Protein AF-A0A3C0AP82-F1 (afdb_monomer_lite)

Radius of gyration: 18.23 Å; chains: 1; bounding box: 37×28×50 Å

Foldseek 3Di:
DVQLVVCVVVVVHNDCPDPRSVVSVVVVVVVVVVVVVVCVVVVHDVVVVVLVVVLVVLVVVLVVLVVVLVVLPDPVCPDPNNDDVVVSVVSVVVSVVSVVSSVVSVVVVVD

Secondary structure (DSSP, 8-state):
-HHHHHHHHTTS---TTSHHHHHHHHHHHHHHHHHHHHHHHTT--HHHHHHHHHHHHHHHHHHHHHHHHHHHHSGGG-STTPPPHHHHHHHHHHHHHHHHHHHHHHHHHH-

Structure (mmCIF, N/CA/C/O backbone):
data_AF-A0A3C0AP82-F1
#
_entry.id   AF-A0A3C0AP82-F1
#
loop_
_atom_site.group_PDB
_atom_site.id
_atom_site.type_symbol
_atom_site.label_atom_id
_atom_site.label_alt_id
_atom_site.label_comp_id
_atom_site.label_asym_id
_atom_site.label_entity_id
_atom_site.label_seq_id
_atom_site.pdbx_PDB_ins_code
_atom_site.Cartn_x
_atom_site.Cartn_y
_atom_site.Cartn_z
_atom_site.occupancy
_atom_site.B_iso_or_equiv
_atom_site.auth_seq_id
_atom_site.auth_comp_id
_atom_site.auth_asym_id
_atom_site.auth_atom_id
_atom_site.pdbx_PDB_model_num
ATOM 1 N N . LEU A 1 1 ? -11.059 -4.890 -7.159 1.00 65.00 1 LEU A N 1
ATOM 2 C CA . LEU A 1 1 ? -9.681 -4.383 -7.368 1.00 65.00 1 LEU A CA 1
ATOM 3 C C . LEU A 1 1 ? -8.660 -5.158 -6.536 1.00 65.00 1 LEU A C 1
ATOM 5 O O . LEU A 1 1 ? -7.753 -5.724 -7.120 1.00 65.00 1 LEU A O 1
ATOM 9 N N . GLY A 1 2 ? -8.812 -5.279 -5.210 1.00 75.25 2 GLY A N 1
ATOM 10 C CA . GLY A 1 2 ? -7.884 -6.100 -4.409 1.00 75.25 2 GLY A CA 1
ATOM 11 C C . GLY A 1 2 ? -7.810 -7.569 -4.856 1.00 75.25 2 GLY A C 1
ATOM 12 O O . GLY A 1 2 ? -6.722 -8.098 -5.049 1.00 75.25 2 GLY A O 1
ATOM 13 N N . GLY A 1 3 ? -8.957 -8.206 -5.124 1.00 80.25 3 GLY A N 1
ATOM 14 C CA . GLY A 1 3 ? -8.984 -9.602 -5.575 1.00 80.25 3 GLY A CA 1
ATOM 15 C C . GLY A 1 3 ? -8.389 -9.839 -6.965 1.00 80.25 3 GLY A C 1
ATOM 16 O O . GLY A 1 3 ? -7.828 -10.902 -7.197 1.00 80.25 3 GLY A O 1
ATOM 17 N N . SER A 1 4 ? -8.449 -8.857 -7.873 1.00 82.38 4 SER A N 1
ATOM 18 C CA . SER A 1 4 ? -7.790 -8.960 -9.183 1.00 82.38 4 SER A CA 1
ATOM 19 C C . SER A 1 4 ? -6.274 -8.861 -9.061 1.00 82.38 4 SER A C 1
ATOM 21 O O . SER A 1 4 ? -5.585 -9.635 -9.704 1.00 82.38 4 SER A O 1
ATOM 23 N N . ILE A 1 5 ? -5.759 -7.987 -8.188 1.00 83.56 5 ILE A N 1
ATOM 24 C CA . ILE A 1 5 ? -4.316 -7.879 -7.912 1.00 83.56 5 ILE A CA 1
ATOM 25 C C . ILE A 1 5 ? -3.798 -9.156 -7.235 1.00 83.56 5 ILE A C 1
ATOM 27 O O . ILE A 1 5 ? -2.731 -9.650 -7.583 1.00 83.56 5 ILE A O 1
ATOM 31 N N . LEU A 1 6 ? -4.565 -9.726 -6.298 1.00 83.25 6 LEU A N 1
ATOM 32 C CA . LEU A 1 6 ? -4.208 -10.989 -5.649 1.00 83.25 6 LEU A CA 1
ATOM 33 C C . LEU A 1 6 ? -4.192 -12.154 -6.653 1.00 83.25 6 LEU A C 1
ATOM 35 O O . LEU A 1 6 ? -3.243 -12.931 -6.670 1.00 83.25 6 LEU A O 1
ATOM 39 N N . ALA A 1 7 ? -5.210 -12.256 -7.515 1.00 84.38 7 ALA A N 1
ATOM 40 C CA . ALA A 1 7 ? -5.259 -13.272 -8.568 1.00 84.38 7 ALA A CA 1
ATOM 41 C C . ALA A 1 7 ? -4.103 -13.139 -9.564 1.00 84.38 7 ALA A C 1
ATOM 43 O O . ALA A 1 7 ? -3.525 -14.149 -9.962 1.00 84.38 7 ALA A O 1
ATOM 44 N N . ASP A 1 8 ? -3.760 -11.903 -9.930 1.00 83.06 8 ASP A N 1
ATOM 45 C CA . ASP A 1 8 ? -2.638 -11.598 -10.816 1.00 83.06 8 ASP A CA 1
ATOM 46 C C . ASP A 1 8 ? -1.303 -12.007 -10.174 1.00 83.06 8 ASP A C 1
ATOM 48 O O . ASP A 1 8 ? -0.496 -12.689 -10.801 1.00 83.06 8 ASP A O 1
ATOM 52 N N . GLY A 1 9 ? -1.126 -11.731 -8.876 1.00 80.25 9 GLY A N 1
ATOM 53 C CA . GLY A 1 9 ? 0.039 -12.178 -8.106 1.00 80.25 9 GLY A CA 1
ATOM 54 C C . GLY A 1 9 ? 0.187 -13.703 -8.008 1.00 80.25 9 GLY A C 1
ATOM 55 O O . GLY A 1 9 ? 1.309 -14.204 -7.982 1.00 80.25 9 GLY A O 1
ATOM 56 N N . PHE A 1 10 ? -0.920 -14.452 -8.001 1.00 81.81 10 PHE A N 1
ATOM 57 C CA . PHE A 1 10 ? -0.915 -15.923 -8.048 1.00 81.81 10 PHE A CA 1
ATOM 58 C C . PHE A 1 10 ? -0.862 -16.499 -9.477 1.00 81.81 10 PHE A C 1
ATOM 60 O O . PHE A 1 10 ? -0.855 -17.719 -9.637 1.00 81.81 10 PHE A O 1
ATOM 67 N N . GLY A 1 11 ? -0.840 -15.659 -10.519 1.00 79.94 11 GLY A N 1
ATOM 68 C CA . GLY A 1 11 ? -0.832 -16.097 -11.920 1.00 79.94 11 GLY A CA 1
ATOM 69 C C . GLY A 1 11 ? -2.159 -16.697 -12.406 1.00 79.94 11 GLY A C 1
ATOM 70 O O . GLY A 1 11 ? -2.204 -17.338 -13.452 1.00 79.94 11 GLY A O 1
ATOM 71 N N . LEU A 1 12 ? -3.251 -16.494 -11.664 1.00 78.38 12 LEU A N 1
ATOM 72 C CA . LEU A 1 12 ? -4.583 -17.052 -11.944 1.00 78.38 12 LEU A CA 1
ATOM 73 C C . LEU A 1 12 ? -5.435 -16.152 -12.862 1.00 78.38 12 LEU A C 1
ATOM 75 O O . LEU A 1 12 ? -6.596 -16.469 -13.128 1.00 78.38 12 LEU A O 1
ATOM 79 N N . GLY A 1 13 ? -4.848 -15.050 -13.344 1.00 74.38 13 GLY A N 1
ATOM 80 C CA . GLY A 1 13 ? -5.448 -14.072 -14.249 1.00 74.38 13 GLY A CA 1
ATOM 81 C C . GLY A 1 13 ? -6.003 -12.832 -13.537 1.00 74.38 13 GLY A C 1
ATOM 82 O O . GLY A 1 13 ? -6.684 -12.925 -12.518 1.00 74.38 13 GLY A O 1
ATOM 83 N N . GLY A 1 14 ? -5.708 -11.646 -14.084 1.00 72.81 14 GLY A N 1
ATOM 84 C CA . GLY A 1 14 ? -6.050 -10.345 -13.486 1.00 72.81 14 GLY A CA 1
ATOM 85 C C . GLY A 1 14 ? -7.347 -9.691 -13.988 1.00 72.81 14 GLY A C 1
ATOM 86 O O . GLY A 1 14 ? -7.718 -8.615 -13.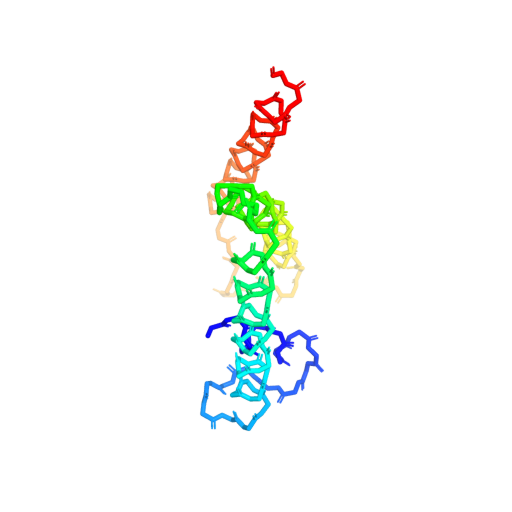516 1.00 72.81 14 GLY A O 1
ATOM 87 N N . TYR A 1 15 ? -8.065 -10.304 -14.936 1.00 78.31 15 TYR A N 1
ATOM 88 C CA . TYR A 1 15 ? -9.280 -9.705 -15.503 1.00 78.31 15 TYR A CA 1
ATOM 89 C C . TYR A 1 15 ? -10.441 -9.744 -14.510 1.00 78.31 15 TYR A C 1
ATOM 91 O O . TYR A 1 15 ? -10.845 -10.812 -14.063 1.00 78.31 15 TYR A O 1
ATOM 99 N N . ILE A 1 16 ? -11.048 -8.586 -14.235 1.00 75.56 16 ILE A N 1
ATOM 100 C CA . ILE A 1 16 ? -12.144 -8.433 -13.257 1.00 75.56 16 ILE A CA 1
ATOM 101 C C . ILE A 1 16 ? -13.315 -9.393 -13.525 1.00 75.56 16 ILE A C 1
ATOM 103 O O . ILE A 1 16 ? -14.000 -9.804 -12.588 1.00 75.56 16 ILE A O 1
ATOM 107 N N . ASP A 1 17 ? -13.537 -9.780 -14.782 1.00 78.94 17 ASP A N 1
ATOM 108 C CA . ASP A 1 17 ? -14.638 -10.669 -15.143 1.00 78.94 17 ASP A CA 1
ATOM 109 C C . ASP A 1 17 ? -14.374 -12.159 -14.842 1.00 78.94 17 ASP A C 1
ATOM 111 O O . ASP A 1 17 ? -15.304 -12.970 -14.784 1.00 78.94 17 ASP A O 1
ATOM 115 N N . GLN A 1 18 ? -13.124 -12.532 -14.562 1.00 82.31 18 GLN A N 1
ATOM 116 C CA . GLN A 1 18 ? -12.746 -13.912 -14.279 1.00 82.31 18 GLN A CA 1
ATOM 117 C C . GLN A 1 18 ? -13.176 -14.369 -12.878 1.00 82.31 18 GLN A C 1
ATOM 119 O O . GLN A 1 18 ? -13.316 -13.592 -11.929 1.00 82.31 18 GLN A O 1
ATOM 124 N N . LYS A 1 19 ? -13.368 -15.687 -12.747 1.00 83.00 19 LYS A N 1
ATOM 125 C CA . LYS A 1 19 ? -13.863 -16.326 -11.518 1.00 83.00 19 LYS A CA 1
ATOM 126 C C . LYS A 1 19 ? -12.930 -16.093 -10.323 1.00 83.00 19 LYS A C 1
ATOM 128 O O . LYS A 1 19 ? -13.418 -15.815 -9.232 1.00 83.00 19 LYS A O 1
ATOM 133 N N . TRP A 1 20 ? -11.613 -16.149 -10.531 1.00 85.06 20 TRP A N 1
ATOM 134 C CA . TRP A 1 20 ? -10.608 -16.008 -9.469 1.00 85.06 20 TRP A CA 1
ATOM 135 C C . TRP A 1 20 ? -10.574 -14.602 -8.840 1.00 85.06 20 TRP A C 1
ATOM 137 O O . TRP A 1 20 ? -10.764 -14.502 -7.626 1.00 85.06 20 TRP A O 1
ATOM 147 N N . PRO A 1 21 ? -10.455 -13.503 -9.614 1.00 86.44 21 PRO A N 1
ATOM 148 C CA . PRO A 1 21 ? -10.584 -12.140 -9.094 1.00 86.44 21 PRO A CA 1
ATOM 149 C C . PRO A 1 21 ? -11.869 -11.868 -8.309 1.00 86.44 21 PRO A C 1
ATOM 151 O O . PRO A 1 21 ? -11.833 -11.200 -7.268 1.00 86.44 21 PRO A O 1
ATOM 154 N N . LYS A 1 22 ? -13.008 -12.387 -8.791 1.00 86.94 22 LYS A N 1
ATOM 155 C CA . LYS A 1 22 ? -14.301 -12.269 -8.102 1.00 86.94 22 LYS A CA 1
ATOM 156 C C . LYS A 1 22 ? -14.284 -13.028 -6.778 1.00 86.94 22 LYS A C 1
ATOM 158 O O . LYS A 1 22 ? -14.641 -12.443 -5.759 1.00 86.94 22 LYS A O 1
ATOM 163 N N . LEU A 1 23 ? -13.804 -14.273 -6.770 1.00 89.12 23 LEU A N 1
ATOM 164 C CA . LEU A 1 23 ? -13.741 -15.099 -5.563 1.00 89.12 23 LEU A CA 1
ATOM 165 C C . LEU A 1 23 ? -12.865 -14.459 -4.479 1.00 89.12 23 LEU A C 1
ATOM 167 O O . LEU A 1 23 ? -13.308 -14.331 -3.340 1.00 89.12 23 LEU A O 1
ATOM 171 N N . PHE A 1 24 ? -11.672 -13.972 -4.832 1.00 86.88 24 PHE A N 1
ATOM 172 C CA . PHE A 1 24 ? -10.801 -13.287 -3.872 1.00 86.88 24 PHE A CA 1
ATOM 173 C C . PHE A 1 24 ? -11.401 -11.978 -3.358 1.00 86.88 24 PHE A C 1
ATOM 175 O O . PHE A 1 24 ? -11.249 -11.646 -2.184 1.00 86.88 24 PHE A O 1
ATOM 182 N N . THR A 1 25 ? -12.119 -11.242 -4.211 1.00 88.31 25 THR A N 1
ATOM 183 C CA . THR A 1 25 ? -12.810 -10.016 -3.787 1.00 88.31 25 THR A CA 1
ATOM 184 C C . THR A 1 25 ? -13.939 -10.334 -2.804 1.00 88.31 25 THR A C 1
ATOM 186 O O . THR A 1 25 ? -14.046 -9.675 -1.772 1.00 88.31 25 THR A O 1
ATOM 189 N N . VAL A 1 26 ? -14.746 -11.364 -3.080 1.00 91.06 26 VAL A N 1
ATOM 190 C CA . VAL A 1 26 ? -15.813 -11.817 -2.173 1.00 91.06 26 VAL A CA 1
ATOM 191 C C . VAL A 1 26 ? -15.222 -12.298 -0.850 1.00 91.06 26 VAL A C 1
ATOM 193 O O . VAL A 1 26 ? -15.694 -11.891 0.207 1.00 91.06 26 VAL A O 1
ATOM 196 N N . PHE A 1 27 ? -14.152 -13.091 -0.890 1.00 91.12 27 PHE A N 1
ATOM 197 C CA . PHE A 1 27 ? -13.485 -13.584 0.313 1.00 91.12 27 PHE A CA 1
ATOM 198 C C . PHE A 1 27 ? -12.958 -12.442 1.194 1.00 91.12 27 PHE A C 1
ATOM 200 O O . PHE A 1 27 ? -13.187 -12.433 2.405 1.00 91.12 27 PHE A O 1
ATOM 207 N N . ALA A 1 28 ? -12.321 -11.433 0.592 1.00 88.50 28 ALA A N 1
ATOM 208 C CA . ALA A 1 28 ? -11.852 -10.251 1.313 1.00 88.50 28 ALA A CA 1
ATOM 209 C C . ALA A 1 28 ? -13.010 -9.463 1.955 1.00 88.50 28 ALA A C 1
ATOM 211 O O . ALA A 1 28 ? -12.902 -9.045 3.109 1.00 88.50 28 ALA A O 1
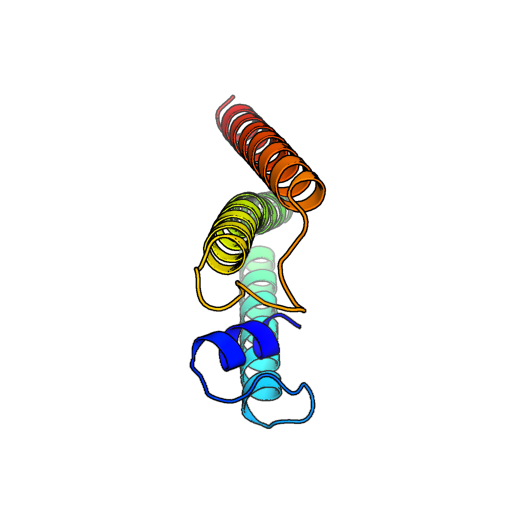ATOM 212 N N . LEU A 1 29 ? -14.133 -9.301 1.244 1.00 90.44 29 LEU A N 1
ATOM 213 C CA . LEU A 1 29 ? -15.320 -8.605 1.757 1.00 90.44 29 LEU A CA 1
ATOM 214 C C . LEU A 1 29 ? -15.975 -9.356 2.919 1.00 90.44 29 LEU A C 1
ATOM 216 O O . LEU A 1 29 ? -16.267 -8.748 3.947 1.00 90.44 29 LEU A O 1
ATOM 220 N N . VAL A 1 30 ? -16.159 -10.672 2.786 1.00 94.00 30 VAL A N 1
ATOM 221 C CA . VAL A 1 30 ? -16.710 -11.521 3.854 1.00 94.00 30 VAL A CA 1
ATOM 222 C C . VAL A 1 30 ? -15.806 -11.485 5.086 1.00 94.00 30 VAL A C 1
ATOM 224 O O . VAL A 1 30 ? -16.298 -11.350 6.207 1.00 94.00 30 VAL A O 1
ATOM 227 N N . THR A 1 31 ? -14.487 -11.522 4.892 1.00 90.38 31 THR A N 1
ATOM 228 C CA . THR A 1 31 ? -13.516 -11.411 5.989 1.00 90.38 31 THR A CA 1
ATOM 229 C C . THR A 1 31 ? -13.642 -10.061 6.701 1.00 90.38 31 THR A C 1
ATOM 231 O O . THR A 1 31 ? -13.816 -10.026 7.919 1.00 90.38 31 THR A O 1
ATOM 234 N N . GLY A 1 32 ? -13.643 -8.946 5.959 1.00 87.12 32 GLY A N 1
ATOM 235 C CA . GLY A 1 32 ? -13.798 -7.607 6.538 1.00 87.12 32 GLY A CA 1
ATOM 236 C C . GLY A 1 32 ? -15.125 -7.429 7.281 1.00 87.12 32 GLY A C 1
ATOM 237 O O . GLY A 1 32 ? -15.150 -6.890 8.387 1.00 87.12 32 GLY A O 1
ATOM 238 N N . MET A 1 33 ? -16.218 -7.950 6.719 1.00 89.56 33 MET A N 1
ATOM 239 C CA . MET A 1 33 ? -17.539 -7.929 7.348 1.00 89.56 33 MET A CA 1
ATOM 240 C C . MET A 1 33 ? -17.573 -8.749 8.643 1.00 89.56 33 MET A C 1
ATOM 242 O O . MET A 1 33 ? -18.112 -8.285 9.646 1.00 89.56 33 MET A O 1
ATOM 246 N N . THR A 1 34 ? -16.955 -9.932 8.654 1.00 89.62 34 THR A N 1
ATOM 247 C CA . THR A 1 34 ? -16.896 -10.796 9.844 1.00 89.62 34 THR A CA 1
ATOM 248 C C . THR A 1 34 ? -16.135 -10.112 10.980 1.00 89.62 34 THR A C 1
ATOM 250 O O . THR A 1 34 ? -16.623 -10.064 12.109 1.00 89.62 34 THR A O 1
ATOM 253 N N . VAL A 1 35 ? -14.986 -9.498 10.677 1.00 86.38 35 VAL A N 1
ATOM 254 C CA . VAL A 1 35 ? -14.192 -8.742 11.662 1.00 86.38 35 VAL A CA 1
ATOM 255 C C . VAL A 1 35 ? -14.956 -7.516 12.176 1.00 86.38 35 VAL A C 1
ATOM 257 O O . VAL A 1 35 ? -14.932 -7.234 13.376 1.00 86.38 35 VAL A O 1
ATOM 260 N N . ALA A 1 36 ? -15.683 -6.806 11.308 1.00 85.62 36 ALA A N 1
ATOM 261 C CA . ALA A 1 36 ? -16.501 -5.656 11.69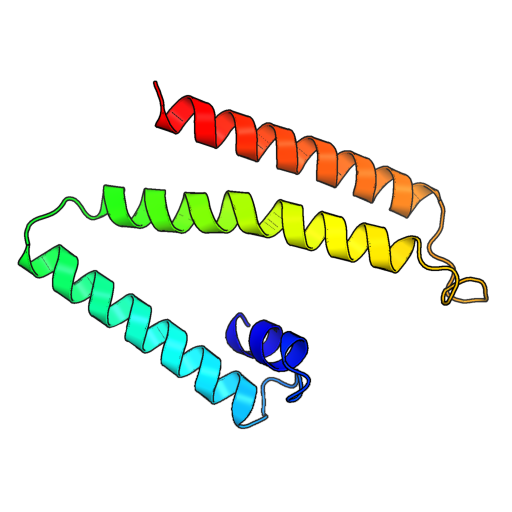9 1.00 85.62 36 ALA A CA 1
ATOM 262 C C . ALA A 1 36 ? -17.660 -6.046 12.636 1.00 85.62 36 ALA A C 1
ATOM 264 O O . ALA A 1 36 ? -17.929 -5.356 13.620 1.00 85.62 36 ALA A O 1
ATOM 265 N N . ILE A 1 37 ? -18.336 -7.166 12.365 1.00 86.25 37 ILE A N 1
ATOM 266 C CA . ILE A 1 37 ? -19.403 -7.677 13.235 1.00 86.25 37 ILE A CA 1
ATOM 267 C C . ILE A 1 37 ? -18.824 -8.105 14.589 1.00 86.25 37 ILE A C 1
ATOM 269 O O . ILE A 1 37 ? -19.354 -7.708 15.626 1.00 86.25 37 ILE A O 1
ATOM 273 N N . TYR A 1 38 ? -17.709 -8.840 14.586 1.00 84.56 38 TYR A N 1
ATOM 274 C CA . TYR A 1 38 ? -17.061 -9.335 15.803 1.00 84.56 38 TYR A CA 1
ATOM 275 C C . TYR A 1 38 ? -16.599 -8.200 16.733 1.00 84.56 38 TYR A C 1
ATOM 277 O O . TYR A 1 38 ? -16.861 -8.207 17.939 1.00 84.56 38 TYR A O 1
ATOM 285 N N . THR A 1 39 ? -15.967 -7.173 16.162 1.00 78.94 39 THR A N 1
ATOM 286 C CA . THR A 1 39 ? -15.517 -5.988 16.911 1.00 78.94 39 THR A CA 1
ATOM 287 C C . THR A 1 39 ? -16.687 -5.182 17.474 1.00 78.94 39 THR A C 1
ATOM 289 O O . THR A 1 39 ? -16.619 -4.736 18.622 1.00 78.94 39 THR A O 1
ATOM 292 N N . LYS A 1 40 ? -17.798 -5.069 16.730 1.00 78.94 40 LYS A N 1
ATOM 293 C CA . LYS A 1 40 ? -19.040 -4.453 17.223 1.00 78.94 40 LYS A CA 1
ATOM 294 C C . LYS A 1 40 ? -19.630 -5.220 18.412 1.00 78.94 40 LYS A C 1
ATOM 296 O O . LYS A 1 40 ? -20.068 -4.588 19.369 1.00 78.94 40 LYS A O 1
ATOM 301 N N . THR A 1 41 ? -19.619 -6.554 18.387 1.00 77.75 41 THR A N 1
ATOM 302 C CA . THR A 1 41 ? -20.129 -7.378 19.500 1.00 77.75 41 THR A CA 1
ATOM 303 C C . THR A 1 41 ? -19.251 -7.335 20.752 1.00 77.75 41 THR A C 1
ATOM 305 O O . THR A 1 41 ? -19.778 -7.453 21.852 1.00 77.75 41 THR A O 1
ATOM 308 N N . MET A 1 42 ? -17.939 -7.108 20.616 1.00 74.25 42 MET A N 1
ATOM 309 C CA . MET A 1 42 ? -17.012 -6.967 21.752 1.00 74.25 42 MET A CA 1
ATOM 310 C C . MET A 1 42 ? -16.972 -5.555 22.366 1.00 74.25 42 MET A C 1
ATOM 312 O O . MET A 1 42 ? -16.226 -5.325 23.315 1.00 74.25 42 MET A O 1
ATOM 316 N N . GLY A 1 43 ? -17.741 -4.593 21.841 1.00 68.12 43 GLY A N 1
ATOM 317 C CA . GLY A 1 43 ? -17.775 -3.220 22.365 1.00 68.12 43 GLY A CA 1
ATOM 318 C C . GLY A 1 43 ? -16.478 -2.427 22.154 1.00 68.12 43 GLY A C 1
ATOM 319 O O . GLY A 1 43 ? -16.286 -1.378 22.770 1.00 68.12 43 GLY A O 1
ATOM 320 N N . GLN A 1 44 ? -15.574 -2.903 21.290 1.00 68.69 44 GLN A N 1
ATOM 321 C CA . GLN A 1 44 ? -14.344 -2.188 20.956 1.00 68.69 44 GLN A CA 1
ATOM 322 C C . GLN A 1 44 ? -14.642 -0.947 20.109 1.00 68.69 44 GLN A C 1
ATOM 324 O O . GLN A 1 44 ? -15.510 -0.948 19.235 1.00 68.69 44 GLN A O 1
ATOM 329 N N . LYS A 1 45 ? -13.875 0.127 20.338 1.00 75.69 45 LYS A N 1
ATOM 330 C CA . LYS A 1 45 ? -13.990 1.354 19.544 1.00 75.69 45 LYS A CA 1
ATOM 331 C C . LYS A 1 45 ? -13.613 1.046 18.083 1.00 75.69 45 LYS A C 1
ATOM 333 O O . LYS A 1 45 ? -12.474 0.640 17.843 1.00 75.69 45 LYS A O 1
ATOM 338 N N . PRO A 1 46 ?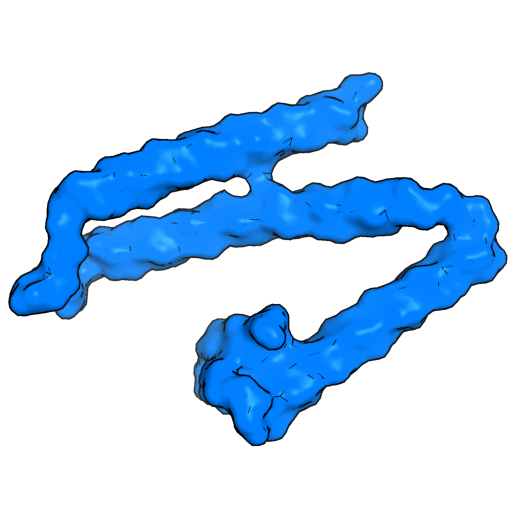 -14.494 1.315 17.099 1.00 76.00 46 PRO A N 1
ATOM 339 C CA . PRO A 1 46 ? -14.239 1.015 15.683 1.00 76.00 46 PRO A CA 1
ATOM 340 C C . PRO A 1 46 ? -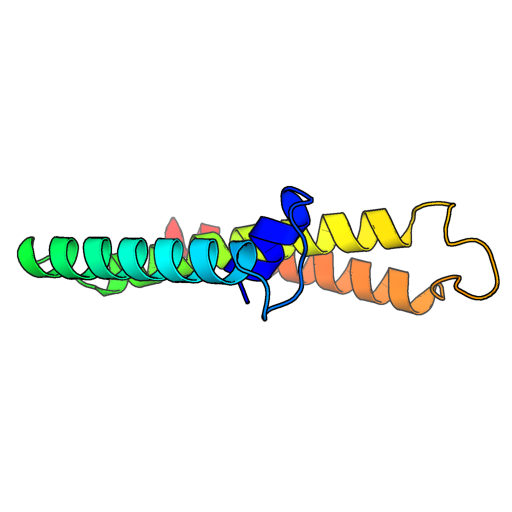13.005 1.745 15.132 1.00 76.00 46 PRO A C 1
ATOM 342 O O . PRO A 1 46 ? -12.390 1.300 14.168 1.00 76.00 46 PRO A O 1
ATOM 345 N N . VAL A 1 47 ? -12.597 2.832 15.792 1.00 80.75 47 VAL A N 1
ATOM 346 C CA . VAL A 1 47 ? -11.392 3.606 15.481 1.00 80.75 47 VAL A CA 1
ATOM 347 C C . VAL A 1 47 ? -10.130 2.733 15.481 1.00 80.75 47 VAL A C 1
ATOM 349 O O . VAL A 1 47 ? -9.300 2.892 14.592 1.00 80.75 47 VAL A O 1
ATOM 352 N N . GLY A 1 48 ? -9.999 1.769 16.402 1.00 81.62 48 GLY A N 1
ATOM 353 C CA . GLY A 1 48 ? -8.823 0.889 16.451 1.00 81.62 48 GLY A CA 1
ATOM 354 C C . GLY A 1 48 ? -8.697 -0.002 15.212 1.00 81.62 48 GLY A C 1
ATOM 355 O O . GLY A 1 48 ? -7.615 -0.128 14.644 1.00 81.62 48 GLY A O 1
ATOM 356 N N . LEU A 1 49 ? -9.821 -0.548 14.734 1.00 82.19 49 LEU A N 1
ATOM 357 C CA . LEU A 1 49 ? -9.859 -1.362 13.517 1.00 82.19 49 LEU A CA 1
ATOM 358 C C . LEU A 1 49 ? -9.554 -0.525 12.266 1.00 82.19 49 LEU A C 1
ATOM 360 O O . LEU A 1 49 ? -8.864 -0.994 11.364 1.00 82.19 49 LEU A O 1
ATOM 364 N N . ILE A 1 50 ? -10.027 0.724 12.227 1.00 84.88 50 ILE A N 1
ATOM 365 C CA . ILE A 1 50 ? -9.734 1.661 11.134 1.00 84.88 50 ILE A CA 1
ATOM 366 C C . ILE A 1 50 ? -8.242 1.995 11.103 1.00 84.88 50 ILE A C 1
ATOM 368 O O . ILE A 1 50 ? -7.630 1.928 10.040 1.00 84.88 50 ILE A O 1
ATOM 372 N N . ILE A 1 51 ? -7.645 2.319 12.253 1.00 85.12 51 ILE A N 1
ATOM 373 C CA . ILE A 1 51 ? -6.213 2.622 12.351 1.00 85.12 51 ILE A CA 1
ATOM 374 C C . ILE A 1 51 ? -5.375 1.404 11.933 1.00 85.12 51 ILE A C 1
ATOM 376 O O . ILE A 1 51 ? -4.406 1.559 11.193 1.00 85.12 51 ILE A O 1
ATOM 380 N N . PHE A 1 52 ? -5.778 0.196 12.334 1.00 84.12 52 PHE A N 1
ATOM 381 C CA . PHE A 1 52 ? -5.135 -1.047 11.902 1.00 84.12 52 PHE A CA 1
ATOM 382 C C . PHE A 1 52 ? -5.243 -1.273 10.385 1.00 84.12 52 PHE A C 1
ATOM 384 O O . PHE A 1 52 ? -4.255 -1.579 9.722 1.00 84.12 52 PHE A O 1
ATOM 391 N N . ALA A 1 53 ? -6.427 -1.085 9.799 1.00 85.25 53 ALA A N 1
ATOM 392 C CA . ALA A 1 53 ? -6.599 -1.209 8.352 1.00 85.25 53 ALA A CA 1
ATOM 393 C C . ALA A 1 53 ? -5.756 -0.171 7.587 1.00 85.25 53 ALA A C 1
ATOM 395 O O . ALA A 1 53 ? -5.137 -0.490 6.572 1.00 85.25 53 ALA A O 1
ATOM 396 N N . GLN A 1 54 ? -5.692 1.062 8.097 1.00 82.75 54 GLN A N 1
ATOM 397 C CA . GLN A 1 54 ? -4.878 2.130 7.521 1.00 82.75 54 GLN A CA 1
ATOM 398 C C . GLN A 1 54 ? -3.384 1.813 7.606 1.00 82.75 54 GLN A C 1
ATOM 400 O O . GLN A 1 54 ? -2.686 1.952 6.600 1.00 82.75 54 GLN A O 1
ATOM 405 N N . SER A 1 55 ? -2.889 1.326 8.747 1.00 81.94 55 SER A N 1
ATOM 406 C CA . SER A 1 55 ? -1.472 0.975 8.892 1.00 81.94 55 SER A CA 1
ATOM 407 C C . SER A 1 55 ? -1.047 -0.107 7.893 1.00 81.94 55 SER A C 1
ATOM 409 O O . SER A 1 55 ? 0.000 0.032 7.263 1.00 81.94 55 SER A O 1
ATOM 411 N N . LEU A 1 56 ? -1.896 -1.109 7.637 1.00 85.12 56 LEU A N 1
ATOM 412 C CA . LEU A 1 56 ? -1.652 -2.114 6.595 1.00 85.12 56 LEU A CA 1
ATOM 413 C C . LEU A 1 56 ? -1.503 -1.488 5.199 1.00 85.12 56 LEU A C 1
ATOM 415 O O . LEU A 1 56 ? -0.587 -1.847 4.459 1.00 85.12 56 LEU A O 1
ATOM 419 N N . THR A 1 57 ? -2.358 -0.529 4.830 1.00 85.31 57 THR A N 1
ATOM 420 C CA . THR A 1 57 ? -2.257 0.145 3.519 1.00 85.31 57 THR A CA 1
ATOM 421 C C . THR A 1 57 ? -1.037 1.052 3.406 1.00 85.31 57 THR A C 1
ATOM 423 O O . THR A 1 57 ? -0.376 1.066 2.366 1.00 85.31 57 THR A O 1
ATOM 426 N N . VAL A 1 58 ? -0.692 1.751 4.489 1.00 82.38 58 VAL A N 1
ATOM 427 C CA . VAL A 1 58 ? 0.491 2.614 4.565 1.00 82.38 58 VAL A CA 1
ATOM 428 C C . VAL A 1 58 ? 1.777 1.799 4.405 1.00 82.38 58 VAL A C 1
ATOM 430 O O . VAL A 1 58 ? 2.732 2.292 3.810 1.00 82.38 58 VAL A O 1
ATOM 433 N N . LEU A 1 59 ? 1.793 0.545 4.866 1.00 79.12 59 LEU A N 1
ATOM 434 C CA . LEU A 1 59 ? 2.906 -0.387 4.656 1.00 79.12 59 LEU A CA 1
ATOM 435 C C . LEU A 1 59 ? 2.881 -1.060 3.272 1.00 79.12 59 LEU A C 1
ATOM 437 O O . LEU A 1 59 ? 3.937 -1.324 2.697 1.00 79.12 59 LEU A O 1
ATOM 441 N N . GLY A 1 60 ? 1.695 -1.314 2.711 1.00 81.00 60 GLY A N 1
ATOM 442 C CA . GLY A 1 60 ? 1.536 -1.981 1.414 1.00 81.00 60 GLY A CA 1
ATOM 443 C C . GLY A 1 60 ? 1.945 -1.125 0.210 1.00 81.00 60 GLY A C 1
ATOM 444 O O . GLY A 1 60 ? 2.595 -1.623 -0.709 1.00 81.00 60 GLY A O 1
ATOM 445 N N . ILE A 1 61 ? 1.613 0.170 0.211 1.00 82.88 61 ILE A N 1
ATOM 446 C CA . ILE A 1 61 ? 1.939 1.093 -0.895 1.00 82.88 61 ILE A CA 1
ATOM 447 C C . ILE A 1 61 ? 3.458 1.193 -1.168 1.00 82.88 61 ILE A C 1
ATOM 449 O O . ILE A 1 61 ? 3.840 1.062 -2.333 1.00 82.88 61 ILE A O 1
ATOM 453 N N . PRO A 1 62 ? 4.345 1.356 -0.163 1.00 78.44 62 PRO A N 1
ATOM 454 C CA . PRO A 1 62 ? 5.792 1.344 -0.376 1.00 78.44 62 PRO A CA 1
ATOM 455 C C . PRO A 1 62 ? 6.284 0.057 -1.044 1.00 78.44 62 PRO A C 1
ATOM 457 O O . PRO A 1 62 ? 7.122 0.114 -1.939 1.00 78.44 62 PRO A O 1
ATOM 460 N N . MET A 1 63 ? 5.745 -1.101 -0.649 1.00 79.94 63 MET A N 1
ATOM 461 C CA . MET A 1 63 ? 6.119 -2.391 -1.234 1.00 79.94 63 MET A CA 1
ATOM 462 C C . MET A 1 63 ? 5.739 -2.465 -2.719 1.00 79.94 63 MET A C 1
ATOM 464 O O . MET A 1 63 ? 6.546 -2.900 -3.542 1.00 79.94 63 MET A O 1
ATOM 468 N N . LEU A 1 64 ? 4.550 -1.972 -3.080 1.00 83.12 64 LEU A N 1
ATOM 469 C CA . LEU A 1 64 ? 4.125 -1.854 -4.478 1.00 83.12 64 LEU A CA 1
ATOM 470 C C . LEU A 1 64 ? 5.008 -0.873 -5.258 1.00 83.12 64 LEU A C 1
ATOM 472 O O . LEU A 1 64 ? 5.413 -1.176 -6.379 1.00 83.12 64 LEU A O 1
ATOM 476 N N . ALA A 1 65 ? 5.356 0.273 -4.666 1.00 81.00 65 ALA A N 1
ATOM 477 C CA . ALA A 1 65 ? 6.253 1.249 -5.282 1.00 81.00 65 ALA A CA 1
ATOM 478 C C . ALA A 1 65 ? 7.652 0.661 -5.538 1.00 81.00 65 ALA A C 1
ATOM 480 O O . ALA A 1 65 ? 8.217 0.874 -6.611 1.00 81.00 65 ALA A O 1
ATOM 481 N N . ILE A 1 66 ? 8.183 -0.130 -4.598 1.00 81.06 66 ILE A N 1
ATOM 482 C CA . ILE A 1 66 ? 9.443 -0.870 -4.763 1.00 81.06 66 ILE A CA 1
ATOM 483 C C . ILE A 1 66 ? 9.333 -1.864 -5.921 1.00 81.06 66 ILE A C 1
ATOM 485 O O . ILE A 1 66 ? 10.199 -1.869 -6.794 1.00 81.06 66 ILE A O 1
ATOM 489 N N . ALA A 1 67 ? 8.273 -2.676 -5.964 1.00 81.44 67 ALA A N 1
ATOM 490 C CA . ALA A 1 67 ? 8.067 -3.652 -7.034 1.00 81.44 67 ALA A CA 1
ATOM 491 C C . ALA A 1 67 ? 7.953 -2.979 -8.414 1.00 81.44 67 ALA A C 1
ATOM 493 O O . ALA A 1 67 ? 8.551 -3.447 -9.384 1.00 81.44 67 ALA A O 1
ATOM 494 N N . MET A 1 68 ? 7.250 -1.847 -8.494 1.00 78.12 68 MET A N 1
ATOM 495 C CA . MET A 1 68 ? 7.109 -1.052 -9.716 1.00 78.12 68 MET A CA 1
ATOM 496 C C . MET A 1 68 ? 8.425 -0.414 -10.157 1.00 78.12 68 MET A C 1
ATOM 498 O O . MET A 1 68 ? 8.768 -0.491 -11.334 1.00 78.12 68 MET A O 1
ATOM 502 N N . LEU A 1 69 ? 9.203 0.166 -9.239 1.00 77.56 69 LEU A N 1
ATOM 503 C CA . LEU A 1 69 ? 10.532 0.690 -9.563 1.00 77.56 69 LEU A CA 1
ATOM 504 C C . LEU A 1 69 ? 11.505 -0.414 -9.974 1.00 77.56 69 LEU A C 1
ATOM 506 O O . LEU A 1 69 ? 12.299 -0.219 -10.896 1.00 77.56 69 LEU A O 1
ATOM 510 N N . TRP A 1 70 ? 11.439 -1.576 -9.325 1.00 76.88 70 TRP A N 1
ATOM 511 C CA . TRP A 1 70 ? 12.249 -2.734 -9.688 1.00 76.88 70 TRP A CA 1
ATOM 512 C C . TRP A 1 70 ? 11.902 -3.237 -11.092 1.00 76.88 70 TRP A C 1
ATOM 514 O O . TRP A 1 70 ? 12.803 -3.431 -11.911 1.00 76.88 70 TRP A O 1
ATOM 524 N N . LEU A 1 71 ? 10.609 -3.343 -11.415 1.00 73.94 71 LEU A N 1
ATOM 525 C CA . LEU A 1 71 ? 10.140 -3.686 -12.757 1.00 73.94 71 LEU A CA 1
ATOM 526 C C . LEU A 1 71 ? 10.561 -2.629 -13.792 1.00 73.94 71 LEU A C 1
ATOM 528 O O . LEU A 1 71 ? 11.079 -2.983 -14.846 1.00 73.94 71 LEU A O 1
ATOM 532 N N . ALA A 1 72 ? 10.456 -1.340 -13.460 1.00 69.56 72 ALA A N 1
ATOM 533 C CA . ALA A 1 72 ? 10.896 -0.239 -14.321 1.00 69.56 72 ALA A CA 1
ATOM 534 C C . ALA A 1 72 ? 12.424 -0.187 -14.537 1.00 69.56 72 ALA A C 1
ATOM 536 O O . ALA A 1 72 ? 12.918 0.458 -15.471 1.00 69.56 72 ALA A O 1
ATOM 537 N N . THR A 1 73 ? 13.190 -0.837 -13.658 1.00 67.81 73 THR A N 1
ATOM 538 C CA . THR A 1 73 ? 14.656 -0.924 -13.728 1.00 67.81 73 THR A CA 1
ATOM 539 C C . THR A 1 73 ? 15.124 -2.199 -14.438 1.00 67.81 73 THR A C 1
ATOM 541 O O . THR A 1 73 ? 16.273 -2.251 -14.886 1.00 67.81 73 THR A O 1
ATOM 544 N N . ARG A 1 74 ? 14.252 -3.206 -14.610 1.00 63.97 74 ARG A N 1
ATOM 545 C CA . ARG A 1 74 ? 14.578 -4.447 -15.328 1.00 63.97 74 ARG A CA 1
ATOM 546 C C . ARG A 1 74 ? 14.973 -4.158 -16.779 1.00 63.97 74 ARG A C 1
ATOM 548 O O . ARG A 1 74 ? 14.349 -3.372 -17.486 1.00 63.97 74 ARG A O 1
ATOM 555 N N . ALA A 1 75 ? 16.027 -4.844 -17.220 1.00 51.53 75 ALA A N 1
ATOM 556 C CA . ALA A 1 75 ? 16.642 -4.671 -18.535 1.00 51.53 75 ALA A CA 1
ATOM 557 C C . ALA A 1 75 ? 15.762 -5.128 -19.715 1.00 51.53 75 ALA A C 1
ATOM 559 O O . ALA A 1 75 ? 16.082 -4.797 -20.849 1.00 51.53 75 ALA A O 1
ATOM 560 N N . ASP A 1 76 ? 14.656 -5.827 -19.446 1.00 52.31 76 ASP A N 1
ATOM 561 C CA . ASP A 1 76 ? 13.687 -6.309 -20.444 1.00 52.31 76 ASP A CA 1
ATOM 562 C C . ASP A 1 76 ? 12.907 -5.166 -21.124 1.00 52.31 76 ASP A C 1
ATOM 564 O O . ASP A 1 76 ? 12.383 -5.314 -22.221 1.00 52.31 76 ASP A O 1
ATOM 568 N N . MET A 1 77 ? 12.870 -3.980 -20.500 1.00 51.97 77 MET A N 1
ATOM 569 C CA . MET A 1 77 ? 12.280 -2.766 -21.082 1.00 51.97 77 MET A CA 1
ATOM 570 C C . MET A 1 77 ? 13.312 -1.903 -21.834 1.00 51.97 77 MET A C 1
ATOM 572 O O . MET A 1 77 ? 13.058 -0.728 -22.092 1.00 51.97 77 MET A O 1
ATOM 576 N N . LYS A 1 78 ? 14.504 -2.422 -22.169 1.00 48.75 78 LYS A N 1
ATOM 577 C CA . LYS A 1 78 ? 15.490 -1.688 -22.985 1.00 48.75 78 LYS A CA 1
ATOM 578 C C . LYS A 1 78 ? 15.145 -1.819 -24.476 1.00 48.75 78 LYS A C 1
ATOM 580 O O . LYS A 1 78 ? 15.579 -2.751 -25.139 1.00 48.75 78 LYS A O 1
ATOM 585 N N . GLY A 1 79 ? 14.366 -0.865 -24.983 1.00 60.38 79 GLY A N 1
ATOM 586 C CA . GLY A 1 79 ? 13.926 -0.746 -26.381 1.00 60.38 79 GLY A CA 1
ATOM 587 C C . GLY A 1 79 ? 12.945 0.426 -26.536 1.00 60.38 79 GLY A C 1
ATOM 588 O O . GLY A 1 79 ? 12.954 1.324 -25.698 1.00 60.38 79 GLY A O 1
ATOM 589 N N . GLU A 1 80 ? 12.055 0.411 -27.533 1.00 56.28 80 GLU A N 1
ATOM 590 C CA . GLU A 1 80 ? 11.015 1.449 -27.752 1.00 56.28 80 GLU A CA 1
ATOM 591 C C . GLU A 1 80 ? 10.104 1.726 -26.534 1.00 56.28 80 GLU A C 1
ATOM 593 O O . GLU A 1 80 ? 9.524 2.801 -26.436 1.00 56.28 80 GLU A O 1
ATOM 598 N N . ASN A 1 81 ? 10.025 0.798 -25.570 1.00 59.75 81 ASN A N 1
ATOM 599 C CA . ASN A 1 81 ? 9.254 0.928 -24.325 1.00 59.75 81 ASN A CA 1
ATOM 600 C C . ASN A 1 81 ? 10.110 1.321 -23.103 1.00 59.75 81 ASN A C 1
ATOM 602 O O . ASN A 1 81 ? 9.703 1.109 -21.956 1.00 59.75 81 ASN A O 1
ATOM 606 N N . ALA A 1 82 ? 11.313 1.860 -23.324 1.00 61.19 82 ALA A N 1
ATOM 607 C CA . ALA A 1 82 ? 12.191 2.289 -22.245 1.00 61.19 82 ALA A CA 1
ATOM 608 C C . ALA A 1 82 ? 11.563 3.437 -21.452 1.00 61.19 82 ALA A C 1
ATOM 610 O O . ALA A 1 82 ? 11.358 4.540 -21.956 1.00 61.19 82 ALA A O 1
ATOM 611 N N . ILE A 1 83 ? 11.302 3.182 -20.169 1.00 66.06 83 ILE A N 1
ATOM 612 C CA . ILE A 1 83 ? 10.779 4.196 -19.256 1.00 66.06 83 ILE A CA 1
ATOM 613 C C . ILE A 1 83 ? 11.817 5.324 -19.131 1.00 66.06 83 ILE A C 1
ATOM 615 O O . ILE A 1 83 ? 12.954 5.059 -18.710 1.00 66.06 83 ILE A O 1
ATOM 619 N N . PRO A 1 84 ? 11.451 6.576 -19.467 1.00 71.31 84 PRO A N 1
ATOM 620 C CA . PRO A 1 84 ? 12.391 7.683 -19.497 1.00 71.31 84 PRO A CA 1
ATOM 621 C C . PRO A 1 84 ? 12.907 7.998 -18.088 1.00 71.31 84 PRO A C 1
ATOM 623 O O . PRO A 1 84 ? 12.190 7.879 -17.093 1.00 71.31 84 PRO A O 1
ATOM 626 N N . ALA A 1 85 ? 14.172 8.418 -17.998 1.00 70.81 85 ALA A N 1
ATOM 627 C CA . ALA A 1 85 ? 14.881 8.587 -16.727 1.00 70.81 85 ALA A CA 1
ATOM 628 C C . ALA A 1 85 ? 14.172 9.542 -15.745 1.00 70.81 85 ALA A C 1
ATOM 630 O O . ALA A 1 85 ? 14.204 9.305 -14.540 1.00 70.81 85 ALA A O 1
ATOM 631 N N . TRP A 1 86 ? 13.461 10.561 -16.244 1.00 72.12 86 TRP A N 1
ATOM 632 C CA . TRP A 1 86 ? 12.678 11.482 -15.408 1.00 72.12 86 TRP A CA 1
ATOM 633 C C . TRP A 1 86 ? 11.575 10.762 -14.610 1.00 72.12 86 TRP A C 1
ATOM 635 O O . TRP A 1 86 ? 11.333 11.081 -13.449 1.00 72.12 86 TRP A O 1
ATOM 645 N N . MET A 1 87 ? 10.955 9.738 -15.202 1.00 71.88 87 MET A N 1
ATOM 646 C CA . MET A 1 87 ? 9.868 8.974 -14.593 1.00 71.88 87 MET A CA 1
ATOM 647 C C . MET A 1 87 ? 10.405 8.027 -13.513 1.00 71.88 87 MET A C 1
ATOM 649 O O . MET A 1 87 ? 9.756 7.819 -12.491 1.00 71.88 87 MET A O 1
ATOM 653 N N . LYS A 1 88 ? 11.638 7.526 -13.687 1.00 75.62 88 LYS A N 1
ATOM 654 C CA . LYS A 1 88 ? 12.367 6.782 -12.646 1.00 75.62 88 LYS A CA 1
ATOM 655 C C . LYS A 1 88 ? 12.724 7.680 -11.461 1.00 75.62 88 LYS A C 1
ATOM 657 O O . LYS A 1 88 ? 12.544 7.266 -10.321 1.00 75.62 88 LYS A O 1
ATOM 662 N N . ILE A 1 89 ? 13.168 8.912 -11.723 1.00 77.00 89 ILE A N 1
ATOM 663 C CA . ILE A 1 89 ? 13.454 9.912 -10.681 1.00 77.00 89 ILE A CA 1
ATOM 664 C C . ILE A 1 89 ? 12.173 10.269 -9.918 1.00 77.00 89 ILE A C 1
ATOM 666 O O . ILE A 1 89 ? 12.178 10.257 -8.689 1.00 77.00 89 ILE A O 1
ATOM 670 N N . LEU A 1 90 ? 11.057 10.506 -10.616 1.00 80.12 90 LEU A N 1
ATOM 671 C CA . LEU A 1 90 ? 9.761 10.727 -9.969 1.00 80.12 90 LEU A CA 1
ATOM 672 C C . LEU A 1 90 ? 9.307 9.532 -9.129 1.00 80.12 90 LEU A C 1
ATOM 674 O O . LEU A 1 90 ? 8.847 9.727 -8.006 1.00 80.12 90 LEU A O 1
ATOM 678 N N . GLY A 1 91 ? 9.456 8.305 -9.633 1.00 77.88 91 GLY A N 1
ATOM 679 C CA . GLY A 1 91 ? 9.143 7.103 -8.861 1.00 77.88 91 GLY A CA 1
ATOM 680 C C . GLY A 1 91 ? 10.011 6.986 -7.604 1.00 77.88 91 GLY A C 1
ATOM 681 O O . GLY A 1 91 ? 9.503 6.643 -6.540 1.00 77.88 91 GLY A O 1
ATOM 682 N N . PHE A 1 92 ? 11.293 7.347 -7.695 1.00 79.88 92 PHE A N 1
ATOM 683 C CA . PHE A 1 92 ? 12.208 7.370 -6.554 1.00 79.88 92 PHE A CA 1
ATOM 684 C C . PHE A 1 92 ? 11.806 8.419 -5.508 1.00 79.88 92 PHE A C 1
ATOM 686 O O . PHE A 1 92 ? 11.778 8.120 -4.315 1.00 79.88 92 PHE A O 1
ATOM 693 N N . ILE A 1 93 ? 11.413 9.619 -5.947 1.00 83.06 93 ILE A N 1
ATOM 694 C CA . ILE A 1 93 ? 10.860 10.658 -5.066 1.00 83.06 93 ILE A CA 1
ATOM 695 C C . ILE A 1 93 ? 9.579 10.151 -4.393 1.00 83.06 93 ILE A C 1
ATOM 697 O O . ILE A 1 93 ? 9.454 10.249 -3.175 1.00 83.06 93 ILE A O 1
ATOM 701 N N . GLY A 1 94 ? 8.665 9.543 -5.155 1.00 79.62 94 GLY A N 1
ATOM 702 C CA . GLY A 1 94 ? 7.431 8.959 -4.627 1.00 79.62 94 GLY A CA 1
ATOM 703 C C . GLY A 1 94 ? 7.684 7.861 -3.591 1.00 79.62 94 GLY A C 1
ATOM 704 O O . GLY A 1 94 ? 7.002 7.815 -2.568 1.00 79.62 94 GLY A O 1
ATOM 705 N N . LEU A 1 95 ? 8.706 7.026 -3.799 1.00 79.00 95 LEU A N 1
ATOM 706 C CA . LEU A 1 95 ? 9.134 6.020 -2.828 1.00 79.00 95 LEU A CA 1
ATOM 707 C C . LEU A 1 95 ? 9.647 6.676 -1.540 1.00 79.00 95 LEU A C 1
ATOM 709 O O . LEU A 1 95 ? 9.211 6.292 -0.456 1.00 79.00 95 LEU A O 1
ATOM 713 N N . ILE A 1 96 ? 10.502 7.699 -1.638 1.00 82.88 96 ILE A N 1
ATOM 714 C CA . ILE A 1 96 ? 10.991 8.450 -0.469 1.00 82.88 96 ILE A CA 1
ATOM 715 C C . ILE A 1 96 ? 9.823 9.083 0.297 1.00 82.88 96 ILE A C 1
ATOM 717 O O . ILE A 1 96 ? 9.742 8.951 1.520 1.00 82.88 96 ILE A O 1
ATOM 721 N N . THR A 1 97 ? 8.886 9.728 -0.401 1.00 79.75 97 THR A N 1
ATOM 722 C CA . THR A 1 97 ? 7.697 10.329 0.218 1.00 79.75 97 THR A CA 1
ATOM 723 C C . THR A 1 97 ? 6.808 9.275 0.881 1.00 79.75 97 THR A C 1
ATOM 725 O O . THR A 1 97 ? 6.328 9.496 1.993 1.00 79.75 97 THR A O 1
ATOM 728 N N . SER A 1 98 ? 6.625 8.110 0.252 1.00 76.75 98 SER A N 1
ATOM 729 C CA . SER A 1 98 ? 5.853 7.003 0.825 1.00 76.75 98 SER A CA 1
ATOM 730 C C . SER A 1 98 ? 6.506 6.439 2.089 1.00 76.75 98 SER A C 1
ATOM 732 O O . SER A 1 98 ? 5.798 6.134 3.048 1.00 76.75 98 SER A O 1
ATOM 734 N N . ILE A 1 99 ? 7.837 6.325 2.119 1.00 78.44 99 ILE A N 1
ATOM 735 C CA . ILE A 1 99 ? 8.585 5.894 3.310 1.00 78.44 99 ILE A CA 1
ATOM 736 C C . ILE A 1 99 ? 8.462 6.934 4.428 1.00 78.44 99 ILE A C 1
ATOM 738 O O . ILE A 1 99 ? 8.195 6.568 5.570 1.00 78.44 99 ILE A O 1
ATOM 742 N N . LEU A 1 100 ? 8.593 8.225 4.111 1.00 84.12 100 LEU A N 1
ATOM 743 C CA . LEU A 1 100 ? 8.415 9.311 5.082 1.00 84.12 100 LEU A CA 1
ATOM 744 C C . LEU A 1 100 ? 7.021 9.291 5.720 1.00 84.12 100 LEU A C 1
ATOM 746 O O . LEU A 1 100 ? 6.903 9.427 6.937 1.00 84.12 100 LEU A O 1
ATOM 750 N N . LEU A 1 101 ? 5.972 9.088 4.920 1.00 78.69 101 LEU A N 1
ATOM 751 C CA . LEU A 1 101 ? 4.601 8.932 5.413 1.00 78.69 101 LEU A CA 1
ATOM 752 C C . LEU A 1 101 ? 4.455 7.696 6.302 1.00 78.69 101 LEU A C 1
ATOM 754 O O . LEU A 1 101 ? 3.891 7.807 7.387 1.00 78.69 101 LEU A O 1
ATOM 758 N N . ALA A 1 102 ? 5.010 6.553 5.892 1.00 73.19 102 ALA A N 1
ATOM 759 C CA . ALA A 1 102 ? 4.965 5.330 6.687 1.00 73.19 102 ALA A CA 1
ATOM 760 C C . ALA A 1 102 ? 5.660 5.484 8.045 1.00 73.19 102 ALA A C 1
ATOM 762 O O . ALA A 1 102 ? 5.090 5.105 9.069 1.00 73.19 102 ALA A O 1
ATOM 763 N N . ILE A 1 103 ? 6.838 6.113 8.071 1.00 80.25 103 ILE A N 1
ATOM 764 C CA . ILE A 1 103 ? 7.559 6.431 9.309 1.00 80.25 103 ILE A CA 1
ATOM 765 C C . ILE A 1 103 ? 6.728 7.381 10.173 1.00 80.25 103 ILE A C 1
ATOM 767 O O . ILE A 1 103 ? 6.556 7.129 11.363 1.00 80.25 103 ILE A O 1
ATOM 771 N N . ARG A 1 104 ? 6.165 8.447 9.593 1.00 81.25 104 ARG A N 1
ATOM 772 C CA . ARG A 1 104 ? 5.360 9.416 10.347 1.00 81.25 104 ARG A CA 1
ATOM 773 C C . 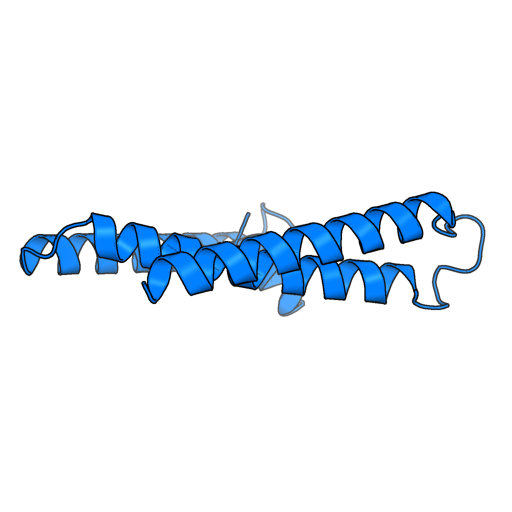ARG A 1 104 ? 4.124 8.766 10.970 1.00 81.25 104 ARG A C 1
ATOM 775 O O . ARG A 1 104 ? 3.825 9.031 12.129 1.00 81.25 104 ARG A O 1
ATOM 782 N N . THR A 1 105 ? 3.432 7.906 10.227 1.00 73.06 105 THR A N 1
ATOM 783 C CA . THR A 1 105 ? 2.273 7.158 10.724 1.00 73.06 105 THR A CA 1
ATOM 784 C C . THR A 1 105 ? 2.668 6.167 11.815 1.00 73.06 105 THR A C 1
ATOM 786 O O . THR A 1 105 ? 1.966 6.089 12.817 1.00 73.06 105 THR A O 1
ATOM 789 N N . ALA A 1 106 ? 3.794 5.461 11.672 1.00 69.88 106 ALA A N 1
ATOM 790 C CA . ALA A 1 106 ? 4.298 4.548 12.698 1.00 69.88 106 ALA A CA 1
ATOM 791 C C . ALA A 1 106 ? 4.697 5.280 13.992 1.00 69.88 106 ALA A C 1
ATOM 793 O O . ALA A 1 106 ? 4.369 4.819 15.081 1.00 69.88 106 ALA A O 1
ATOM 794 N N . VAL A 1 107 ? 5.342 6.446 13.885 1.00 75.88 107 VAL A N 1
ATOM 795 C CA . VAL A 1 107 ? 5.717 7.274 15.045 1.00 75.88 107 VAL A CA 1
ATOM 796 C C . VAL A 1 107 ? 4.482 7.857 15.741 1.00 75.88 107 VAL A C 1
ATOM 798 O O . VAL A 1 107 ? 4.411 7.812 16.963 1.00 75.88 107 VAL A O 1
ATOM 801 N N . ASN A 1 108 ? 3.477 8.329 14.993 1.00 69.38 108 ASN A N 1
ATOM 802 C CA . ASN A 1 108 ? 2.194 8.787 15.560 1.00 69.38 108 ASN A CA 1
ATOM 803 C C . ASN A 1 108 ? 1.343 7.664 16.177 1.00 69.38 108 ASN A C 1
ATOM 805 O O . ASN A 1 108 ? 0.361 7.943 16.850 1.00 69.38 108 ASN A O 1
ATOM 809 N N . LEU A 1 109 ? 1.655 6.407 15.872 1.00 62.97 109 LEU A N 1
ATOM 810 C CA . LEU A 1 109 ? 1.013 5.233 16.458 1.00 62.97 109 LEU A CA 1
ATOM 811 C C . LEU A 1 109 ? 1.694 4.787 17.762 1.00 62.97 109 LEU A C 1
ATOM 813 O O . LEU A 1 109 ? 1.078 4.060 18.538 1.00 62.97 109 LEU A O 1
ATOM 817 N N . LEU A 1 110 ? 2.959 5.175 17.962 1.00 58.91 110 LEU A N 1
ATOM 818 C CA . LEU A 1 110 ? 3.796 4.811 19.112 1.00 58.91 110 LEU A CA 1
ATOM 819 C C . LEU A 1 110 ? 3.857 5.896 20.206 1.00 58.91 110 LEU A C 1
ATOM 821 O O . LEU A 1 110 ? 4.139 5.548 21.350 1.00 58.91 110 LEU A O 1
ATOM 825 N N . ASN A 1 111 ? 3.604 7.166 19.867 1.00 45.59 111 ASN A N 1
ATOM 826 C CA . ASN A 1 111 ? 3.424 8.292 20.801 1.00 45.59 111 ASN A CA 1
ATOM 827 C C . ASN A 1 111 ? 1.940 8.578 21.040 1.00 45.59 111 ASN A C 1
ATOM 829 O O . ASN A 1 111 ? 1.602 8.979 22.175 1.00 45.59 111 ASN A O 1
#

pLDDT: mean 77.6, std 9.58, range [45.59, 94.0]

Sequence (111 aa):
LGGSILADGFGLGGYIDQKWPKLFTVFALVTGMTVAIYTKTMGQKPVGLIIFAQSLTVLGIPMLAIAMLWLATRADMKGENAIPAWMKILGFIGLITSILLAIRTAVNLLN